Protein AF-A0A2V8VB59-F1 (afdb_monomer_lite)

Sequence (56 aa):
TGPAEFIGKLDQYGSIVPGKVADILILDGNPLVDIANSKRISAVVLGGKLVDRTSH

Structure (mmCIF, N/CA/C/O backbone):
data_AF-A0A2V8VB59-F1
#
_entry.id   AF-A0A2V8VB59-F1
#
loop_
_atom_site.group_PDB
_atom_site.id
_atom_site.type_symbol
_atom_site.label_atom_id
_atom_site.label_alt_id
_atom_site.label_comp_id
_atom_site.label_asym_id
_atom_site.label_entity_id
_atom_site.label_seq_id
_atom_site.pdbx_PDB_ins_code
_atom_site.Cartn_x
_atom_site.Cartn_y
_atom_site.Cartn_z
_atom_site.occupancy
_atom_site.B_iso_or_equiv
_atom_site.auth_seq_id
_atom_site.auth_comp_id
_atom_site.auth_asym_id
_atom_site.auth_atom_id
_atom_site.pdbx_PDB_model_num
ATOM 1 N N . THR A 1 1 ? 14.359 -10.680 4.488 1.00 61.62 1 THR A N 1
ATOM 2 C CA . THR A 1 1 ? 13.859 -9.932 5.652 1.00 61.62 1 THR A CA 1
ATOM 3 C C . THR A 1 1 ? 13.123 -8.694 5.193 1.00 61.62 1 THR A C 1
ATOM 5 O O . THR A 1 1 ? 13.697 -7.885 4.473 1.00 61.62 1 THR A O 1
ATOM 8 N N . GLY A 1 2 ? 11.836 -8.585 5.528 1.00 82.88 2 GLY A N 1
ATOM 9 C CA . GLY A 1 2 ? 11.007 -7.410 5.211 1.00 82.88 2 GLY A CA 1
ATOM 10 C C . GLY A 1 2 ? 10.910 -6.418 6.384 1.00 82.88 2 GLY A C 1
ATOM 11 O O . GLY A 1 2 ? 11.234 -6.786 7.512 1.00 82.88 2 GLY A O 1
ATOM 12 N N . PRO A 1 3 ? 10.421 -5.181 6.179 1.00 86.56 3 PRO A N 1
ATOM 13 C CA . PRO A 1 3 ? 10.312 -4.187 7.253 1.00 86.56 3 PRO A CA 1
ATOM 14 C C . PRO A 1 3 ? 9.484 -4.666 8.455 1.00 86.56 3 PRO A C 1
ATOM 16 O O . PRO A 1 3 ? 9.907 -4.487 9.590 1.00 86.56 3 PRO A O 1
ATOM 19 N N . ALA A 1 4 ? 8.344 -5.327 8.213 1.00 84.44 4 ALA A N 1
ATOM 20 C CA . ALA A 1 4 ? 7.478 -5.860 9.271 1.00 84.44 4 ALA A CA 1
ATOM 21 C C . ALA A 1 4 ? 8.166 -6.944 10.120 1.00 84.44 4 ALA A C 1
ATOM 23 O O . ALA A 1 4 ? 7.925 -7.035 11.318 1.00 84.44 4 ALA A O 1
ATOM 24 N N . GLU A 1 5 ? 9.042 -7.738 9.509 1.00 86.06 5 GLU A N 1
ATOM 25 C CA . GLU A 1 5 ? 9.852 -8.752 10.190 1.00 86.06 5 GLU A CA 1
ATOM 26 C C . GLU A 1 5 ? 10.935 -8.110 11.050 1.00 86.06 5 GLU A C 1
ATOM 28 O O . GLU A 1 5 ? 11.084 -8.470 12.213 1.00 86.06 5 GLU A O 1
ATOM 33 N N . PHE A 1 6 ? 11.621 -7.099 10.514 1.00 88.88 6 PHE A N 1
ATOM 34 C CA . PHE A 1 6 ? 12.659 -6.368 11.237 1.00 88.88 6 PHE A CA 1
ATOM 35 C C . PHE A 1 6 ? 12.136 -5.705 12.521 1.00 88.88 6 PHE A C 1
ATOM 37 O O . PHE A 1 6 ? 12.827 -5.697 13.534 1.00 88.88 6 PHE A O 1
ATOM 44 N N . ILE A 1 7 ? 10.906 -5.185 12.496 1.00 90.06 7 ILE A N 1
ATOM 45 C CA . ILE A 1 7 ? 10.277 -4.534 13.657 1.00 90.06 7 ILE A CA 1
ATOM 46 C C . ILE A 1 7 ? 9.403 -5.476 14.503 1.00 90.06 7 ILE A C 1
ATOM 48 O O . ILE A 1 7 ? 8.707 -5.005 15.400 1.00 90.06 7 ILE A O 1
ATOM 52 N N . GLY A 1 8 ? 9.389 -6.782 14.213 1.00 89.94 8 GLY A N 1
ATOM 53 C CA . GLY A 1 8 ? 8.622 -7.770 14.979 1.00 89.94 8 GLY A CA 1
ATOM 54 C C . GLY A 1 8 ?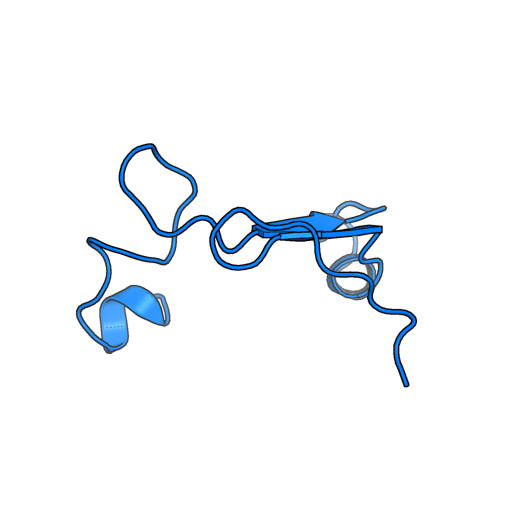 7.096 -7.639 14.874 1.00 89.94 8 GLY A C 1
ATOM 55 O O . GLY A 1 8 ? 6.395 -8.045 15.791 1.00 89.94 8 GLY A O 1
ATOM 56 N N . LYS A 1 9 ? 6.570 -7.078 13.777 1.00 92.38 9 LYS A N 1
ATOM 57 C CA . LYS A 1 9 ? 5.127 -6.869 13.536 1.00 92.38 9 LYS A CA 1
ATOM 58 C C . LYS A 1 9 ? 4.575 -7.672 12.352 1.00 92.38 9 LYS A C 1
ATOM 60 O O . LYS A 1 9 ? 3.697 -7.209 11.619 1.00 92.38 9 LYS A O 1
ATOM 65 N N . LEU A 1 10 ? 5.118 -8.866 12.114 1.00 91.00 10 LEU A N 1
ATOM 66 C CA . LEU A 1 10 ? 4.633 -9.767 11.059 1.00 91.00 10 LEU A CA 1
ATOM 67 C C . LEU A 1 10 ? 3.212 -10.278 11.302 1.00 91.00 10 LEU A C 1
ATOM 69 O O . LEU A 1 10 ? 2.570 -10.718 10.357 1.00 91.00 10 LEU A O 1
ATOM 73 N N . ASP A 1 11 ? 2.722 -10.236 12.533 1.00 91.31 11 ASP A N 1
ATOM 74 C CA . ASP A 1 11 ? 1.339 -10.540 12.901 1.00 91.31 11 ASP A CA 1
ATOM 75 C C . ASP A 1 11 ? 0.351 -9.489 12.370 1.00 91.31 11 ASP A C 1
ATOM 77 O O . ASP A 1 11 ? -0.784 -9.825 12.052 1.00 91.31 11 ASP A O 1
ATOM 81 N N . GLN A 1 12 ? 0.798 -8.241 12.209 1.00 90.62 12 GLN A N 1
ATOM 82 C CA . GLN A 1 12 ? -0.047 -7.098 11.848 1.00 90.62 12 GLN A CA 1
ATOM 83 C C . GLN A 1 12 ? 0.187 -6.580 10.423 1.00 90.62 12 GLN A C 1
ATOM 85 O O . GLN A 1 12 ? -0.755 -6.096 9.799 1.00 90.62 12 GLN A O 1
ATOM 90 N N . TYR A 1 13 ? 1.412 -6.693 9.892 1.00 92.56 13 TYR A N 1
ATOM 91 C CA . TYR A 1 13 ? 1.826 -6.061 8.631 1.00 92.56 13 TYR A CA 1
ATOM 92 C C . TYR A 1 13 ? 2.584 -7.013 7.691 1.00 92.56 13 TYR A C 1
ATOM 94 O O . TYR A 1 13 ? 2.879 -8.166 8.017 1.00 92.56 13 TYR A O 1
ATOM 102 N N . GLY A 1 14 ? 2.908 -6.517 6.492 1.00 89.31 14 GLY A N 1
ATOM 103 C CA . GLY A 1 14 ? 3.836 -7.156 5.551 1.00 89.31 14 GLY A CA 1
ATOM 104 C C . GLY A 1 14 ? 3.230 -8.207 4.617 1.00 89.31 14 GLY A C 1
ATOM 105 O O . GLY A 1 14 ? 3.953 -8.753 3.791 1.00 89.31 14 GLY A O 1
ATOM 106 N N . SER A 1 15 ? 1.928 -8.491 4.711 1.00 93.69 15 SER A N 1
ATOM 107 C CA . SER A 1 15 ? 1.216 -9.361 3.765 1.00 93.69 15 SER A CA 1
ATOM 108 C C . SER A 1 15 ? -0.279 -9.045 3.733 1.00 93.69 15 SER A C 1
ATOM 110 O O . SER A 1 15 ? -0.812 -8.476 4.682 1.00 93.69 15 SER A O 1
ATOM 112 N N . ILE A 1 16 ? -0.964 -9.466 2.667 1.00 93.38 16 ILE A N 1
ATOM 113 C CA . ILE A 1 16 ? -2.415 -9.301 2.507 1.00 93.38 16 ILE A CA 1
ATOM 114 C C . ILE A 1 16 ? -3.101 -10.608 2.922 1.00 93.38 16 ILE A C 1
ATOM 116 O O . ILE A 1 16 ? -3.205 -11.536 2.125 1.00 93.38 16 ILE A O 1
ATOM 120 N N . VAL A 1 17 ? -3.515 -10.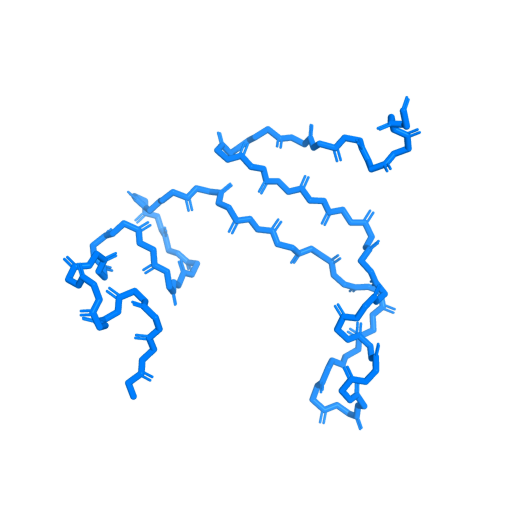704 4.188 1.00 94.56 17 VAL A N 1
ATOM 121 C CA . VAL A 1 17 ? -4.258 -11.852 4.746 1.00 94.56 17 VAL A CA 1
ATOM 122 C C . VAL A 1 17 ? -5.295 -11.373 5.774 1.00 94.56 17 VAL A C 1
ATOM 124 O O . VAL A 1 17 ? -5.095 -10.310 6.370 1.00 94.56 17 VAL A O 1
ATOM 127 N N . PRO A 1 18 ? -6.387 -12.125 6.019 1.00 94.81 18 PRO A N 1
ATOM 128 C CA . PRO A 1 18 ? -7.368 -11.773 7.046 1.00 94.81 18 PRO A CA 1
ATOM 129 C C . PRO A 1 18 ? -6.738 -11.603 8.437 1.00 94.81 18 PRO A C 1
ATOM 131 O O . PRO A 1 18 ? -5.826 -12.340 8.803 1.00 94.81 18 PRO A O 1
ATOM 134 N N . GLY A 1 19 ? -7.241 -10.638 9.212 1.00 93.50 19 GLY A N 1
ATOM 135 C CA . GLY A 1 19 ? -6.760 -10.332 10.568 1.00 93.50 19 GLY A CA 1
ATOM 136 C C . GLY A 1 19 ? -5.612 -9.317 10.641 1.00 93.50 19 GLY A C 1
ATOM 137 O O . GLY A 1 19 ? -5.342 -8.805 11.724 1.00 93.50 19 GLY A O 1
ATOM 138 N N . LYS A 1 20 ? -4.976 -8.977 9.511 1.00 95.56 20 LYS A N 1
ATOM 139 C CA . LYS A 1 20 ? -3.945 -7.929 9.433 1.00 95.56 20 LYS A CA 1
ATOM 140 C C . LYS A 1 20 ? -4.522 -6.539 9.192 1.00 95.56 20 LYS A C 1
ATOM 142 O O . LYS A 1 20 ? -5.664 -6.386 8.758 1.00 95.56 20 LYS A O 1
ATOM 147 N N . VAL A 1 21 ? -3.700 -5.521 9.447 1.00 95.44 21 VAL A N 1
ATOM 148 C CA . VAL A 1 21 ? -4.053 -4.125 9.180 1.00 95.44 21 VAL A CA 1
ATOM 149 C C . VAL A 1 21 ? -4.233 -3.925 7.675 1.00 95.44 21 VAL A C 1
ATOM 151 O O . VAL A 1 21 ? -3.371 -4.287 6.875 1.00 95.44 21 VAL A O 1
ATOM 154 N N . ALA A 1 22 ? -5.367 -3.340 7.293 1.00 95.19 22 ALA A N 1
ATOM 155 C CA . ALA A 1 22 ? -5.728 -3.089 5.903 1.00 95.19 22 ALA A CA 1
ATOM 156 C C . ALA A 1 22 ? -5.079 -1.800 5.363 1.00 95.19 22 ALA A C 1
ATOM 158 O O . ALA A 1 22 ? -5.779 -0.847 5.015 1.00 95.19 22 ALA A O 1
ATOM 159 N N . ASP A 1 23 ? -3.746 -1.801 5.299 1.00 94.50 23 ASP A N 1
ATOM 160 C CA . ASP A 1 23 ? -2.941 -0.776 4.629 1.00 94.50 23 ASP A CA 1
ATOM 161 C C . ASP A 1 23 ? -2.518 -1.298 3.247 1.00 94.50 23 ASP A C 1
ATOM 163 O O . ASP A 1 23 ? -1.677 -2.192 3.132 1.00 94.50 23 ASP A O 1
ATOM 167 N N . ILE A 1 24 ? -3.154 -0.791 2.188 1.00 94.25 24 ILE A N 1
ATOM 168 C CA . ILE A 1 24 ? -3.095 -1.359 0.833 1.00 94.25 24 ILE A CA 1
ATOM 169 C C . ILE A 1 24 ? -2.865 -0.247 -0.198 1.00 94.25 24 ILE A C 1
ATOM 171 O O . ILE A 1 24 ? -3.475 0.821 -0.133 1.00 94.25 24 ILE A O 1
ATOM 175 N N . LEU A 1 25 ? -2.018 -0.531 -1.190 1.00 93.25 25 LEU A N 1
ATOM 176 C CA . LEU A 1 25 ? -1.819 0.289 -2.386 1.00 93.25 25 LEU A CA 1
ATOM 177 C C . LEU A 1 25 ? -2.342 -0.453 -3.615 1.00 93.25 25 LEU A C 1
ATOM 179 O O . LEU A 1 25 ? -2.027 -1.626 -3.812 1.00 93.25 25 LEU A O 1
ATOM 183 N N . ILE A 1 26 ? -3.102 0.243 -4.456 1.00 93.88 26 ILE A N 1
ATOM 184 C CA . ILE A 1 26 ? -3.563 -0.262 -5.753 1.00 93.88 26 ILE A CA 1
ATOM 185 C C . ILE A 1 26 ? -2.787 0.474 -6.843 1.00 93.88 26 ILE A C 1
ATOM 187 O O . ILE A 1 26 ? -2.716 1.703 -6.819 1.00 93.88 26 ILE A O 1
ATOM 191 N N . LEU A 1 27 ? -2.192 -0.268 -7.781 1.00 94.69 27 LEU A N 1
ATOM 192 C CA . LEU A 1 27 ? -1.335 0.274 -8.836 1.00 94.69 27 LEU A CA 1
ATOM 193 C C . LEU A 1 27 ? -1.961 0.088 -10.220 1.00 94.69 27 LEU A C 1
ATOM 195 O O . LEU A 1 27 ? -2.355 -1.018 -10.583 1.00 94.69 27 LEU A O 1
ATOM 199 N N . ASP A 1 28 ? -1.933 1.143 -11.025 1.00 93.56 28 ASP A N 1
ATOM 200 C CA . ASP A 1 28 ? -2.284 1.140 -12.444 1.00 93.56 28 ASP A CA 1
ATOM 201 C C . ASP A 1 28 ? -1.056 0.782 -13.290 1.00 93.56 28 ASP A C 1
ATOM 203 O O . ASP A 1 28 ? -0.578 1.561 -14.115 1.00 93.56 28 ASP A O 1
ATOM 207 N N . GLY A 1 29 ? -0.498 -0.403 -13.045 1.00 95.44 29 GLY A N 1
ATOM 208 C CA . GLY A 1 29 ? 0.655 -0.937 -13.765 1.00 95.44 29 GLY A CA 1
ATOM 209 C C . GLY A 1 29 ? 1.352 -2.054 -12.995 1.00 95.44 29 GLY A C 1
ATOM 210 O O . GLY A 1 29 ? 1.286 -2.113 -11.770 1.00 95.44 29 GLY A O 1
ATOM 211 N N . ASN A 1 30 ? 2.045 -2.944 -13.709 1.00 95.88 30 ASN A N 1
ATOM 212 C CA . ASN A 1 30 ? 2.748 -4.063 -13.085 1.00 95.88 30 ASN A CA 1
ATOM 213 C C . ASN A 1 30 ? 4.180 -3.653 -12.671 1.00 95.88 30 ASN A C 1
ATOM 215 O O . ASN A 1 30 ? 5.021 -3.452 -13.555 1.00 95.88 30 ASN A O 1
ATOM 219 N N . PRO A 1 31 ? 4.497 -3.564 -11.365 1.00 96.25 31 PRO A N 1
ATOM 220 C CA . PRO A 1 31 ? 5.834 -3.200 -10.893 1.00 96.25 31 PRO A CA 1
ATOM 221 C C . PRO A 1 31 ? 6.899 -4.272 -11.166 1.00 96.25 31 PRO A C 1
ATOM 223 O O . PRO A 1 31 ? 8.085 -3.965 -11.109 1.00 96.25 31 PRO A O 1
ATOM 226 N N . LEU A 1 32 ? 6.501 -5.513 -11.475 1.00 97.19 32 LEU A N 1
ATOM 227 C CA . LEU A 1 32 ? 7.427 -6.587 -11.848 1.00 97.19 32 LEU A CA 1
ATOM 228 C C . LEU A 1 32 ? 7.917 -6.468 -13.299 1.00 97.19 32 LEU A C 1
ATOM 230 O O . LEU A 1 32 ? 8.948 -7.040 -13.633 1.00 97.19 32 LEU A O 1
ATOM 234 N N . VAL A 1 33 ? 7.182 -5.745 -14.154 1.00 98.06 33 VAL A N 1
ATOM 235 C CA . VAL A 1 33 ? 7.583 -5.464 -15.546 1.00 98.06 33 VAL A CA 1
ATOM 236 C C . VAL A 1 33 ? 8.447 -4.208 -15.612 1.00 98.06 33 VAL A C 1
ATOM 238 O O . VAL A 1 33 ? 9.467 -4.194 -16.290 1.00 98.06 33 VAL A O 1
ATOM 241 N N . ASP A 1 34 ? 8.041 -3.161 -14.894 1.00 97.25 34 ASP A N 1
ATOM 242 C CA . ASP A 1 34 ? 8.792 -1.913 -14.767 1.00 97.25 34 ASP A CA 1
ATOM 243 C C . ASP A 1 34 ? 8.570 -1.337 -13.367 1.00 97.25 34 ASP A C 1
ATOM 245 O O . ASP A 1 34 ? 7.439 -1.028 -12.978 1.00 97.25 34 ASP A O 1
ATOM 249 N N . ILE A 1 35 ? 9.658 -1.163 -12.614 1.00 96.25 35 ILE A N 1
ATOM 250 C CA . ILE A 1 35 ? 9.619 -0.66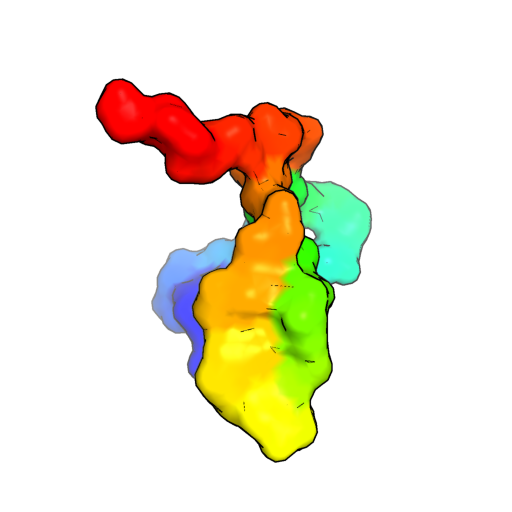0 -11.240 1.00 96.25 35 ILE A CA 1
ATOM 251 C C . ILE A 1 35 ? 9.039 0.758 -11.145 1.00 96.25 35 ILE A C 1
ATOM 253 O O . ILE A 1 35 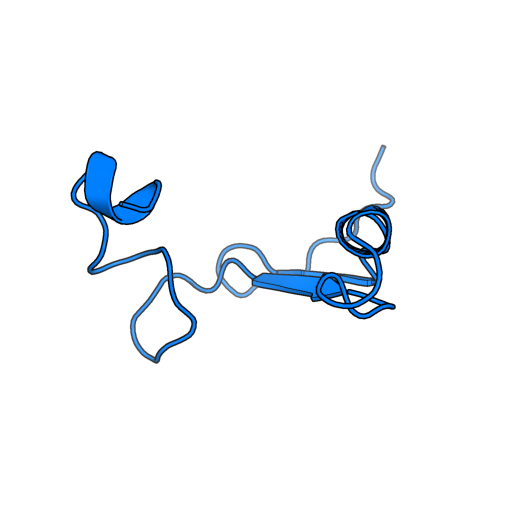? 8.475 1.118 -10.107 1.00 96.25 35 ILE A O 1
ATOM 257 N N . ALA A 1 36 ? 9.089 1.556 -12.218 1.00 96.69 36 ALA A N 1
ATOM 258 C CA . ALA A 1 36 ? 8.447 2.867 -12.269 1.00 96.69 36 ALA A CA 1
ATOM 259 C C . ALA A 1 36 ? 6.921 2.782 -12.074 1.00 96.69 36 ALA A C 1
ATOM 261 O O . ALA A 1 36 ? 6.316 3.717 -11.540 1.00 96.69 36 ALA A O 1
ATOM 262 N N . ASN A 1 37 ? 6.299 1.639 -12.401 1.00 96.25 37 ASN A N 1
ATOM 263 C CA . ASN A 1 37 ? 4.870 1.414 -12.173 1.00 96.25 37 ASN A CA 1
ATOM 264 C C . ASN A 1 37 ? 4.488 1.416 -10.683 1.00 96.25 37 ASN A C 1
ATOM 266 O O . ASN A 1 37 ? 3.332 1.682 -10.369 1.00 96.25 37 ASN A O 1
ATOM 270 N N . SER A 1 38 ? 5.436 1.223 -9.755 1.00 94.38 38 SER A N 1
ATOM 271 C CA . SER A 1 38 ? 5.180 1.353 -8.307 1.00 94.38 38 SER A CA 1
ATOM 272 C C . SER A 1 38 ? 4.658 2.735 -7.890 1.00 94.38 38 SER A C 1
ATOM 274 O O . SER A 1 38 ? 4.017 2.869 -6.851 1.00 94.38 38 SER A O 1
ATOM 276 N N . LYS A 1 39 ? 4.899 3.769 -8.709 1.00 93.56 39 LYS A N 1
ATOM 277 C CA . LYS A 1 39 ? 4.435 5.143 -8.467 1.00 93.56 39 LYS A CA 1
ATOM 278 C C . LYS A 1 39 ? 3.072 5.446 -9.088 1.00 93.56 39 LYS A C 1
ATOM 280 O O . LYS A 1 39 ? 2.476 6.474 -8.767 1.00 93.56 39 LYS A O 1
ATOM 285 N N . ARG A 1 40 ? 2.567 4.574 -9.965 1.00 93.62 40 ARG A N 1
ATOM 286 C CA . ARG A 1 40 ? 1.276 4.728 -10.652 1.00 93.62 40 ARG A CA 1
ATOM 287 C C . ARG A 1 40 ? 0.150 4.258 -9.739 1.00 93.62 40 ARG A C 1
ATOM 289 O O . ARG A 1 40 ? -0.496 3.257 -10.001 1.00 93.62 40 ARG A O 1
ATOM 296 N N . ILE A 1 41 ? -0.021 4.938 -8.613 1.00 92.94 41 ILE A N 1
ATOM 297 C CA . ILE A 1 41 ? -0.965 4.542 -7.566 1.00 92.94 41 ILE A CA 1
ATOM 298 C C . ILE A 1 41 ? -2.364 5.043 -7.932 1.00 92.94 41 ILE A C 1
ATOM 300 O O . ILE A 1 41 ? -2.572 6.254 -7.999 1.00 92.94 41 ILE A O 1
ATOM 304 N N . SER A 1 42 ? -3.298 4.111 -8.106 1.00 92.00 42 SER A N 1
ATOM 305 C CA . SER A 1 42 ? -4.717 4.362 -8.383 1.00 92.00 42 SER A CA 1
ATOM 306 C C . SER A 1 42 ? -5.491 4.717 -7.113 1.00 92.00 42 SER A C 1
ATOM 308 O O . SER A 1 42 ? -6.301 5.639 -7.090 1.00 92.00 42 SER A O 1
ATOM 310 N N . ALA A 1 43 ? -5.204 4.007 -6.018 1.00 92.56 43 ALA A N 1
ATOM 311 C CA . ALA A 1 43 ? -5.885 4.187 -4.743 1.00 92.56 43 ALA A CA 1
ATOM 312 C C . ALA A 1 43 ? -4.999 3.780 -3.563 1.00 92.56 43 ALA A C 1
ATOM 314 O O . ALA A 1 43 ? -4.092 2.949 -3.683 1.00 92.56 43 ALA A O 1
ATOM 315 N N . VAL A 1 44 ? -5.309 4.364 -2.408 1.00 94.12 44 VAL A N 1
ATOM 316 C CA . VAL A 1 44 ? -4.691 4.050 -1.121 1.00 94.12 44 VAL A CA 1
ATOM 317 C C . VAL A 1 44 ? -5.803 3.705 -0.146 1.00 94.12 44 VAL A C 1
ATOM 319 O O . VAL A 1 44 ? -6.779 4.445 -0.021 1.00 94.12 44 VAL A O 1
ATOM 322 N N . VAL A 1 45 ? -5.647 2.589 0.552 1.00 94.31 45 VAL A N 1
ATOM 323 C CA . VAL A 1 45 ? -6.487 2.215 1.686 1.00 94.31 45 VAL A CA 1
ATOM 324 C C . VAL A 1 4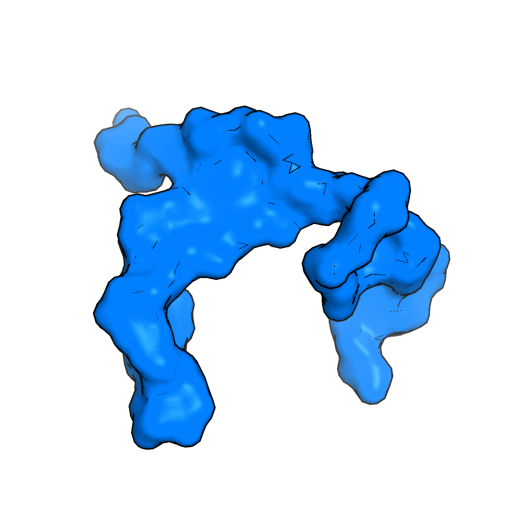5 ? -5.602 2.240 2.922 1.00 94.31 45 VAL A C 1
ATOM 326 O O . VAL A 1 45 ? -4.583 1.558 2.938 1.00 94.31 45 VAL A O 1
ATOM 329 N N . LEU A 1 46 ? -5.969 3.025 3.934 1.00 94.31 46 LEU A N 1
ATOM 330 C CA . LEU A 1 46 ? -5.288 3.060 5.230 1.00 94.31 46 LEU A CA 1
ATOM 331 C C . LEU A 1 46 ? -6.269 2.644 6.321 1.00 94.31 46 LEU A C 1
ATOM 333 O O . LEU A 1 46 ? -7.356 3.216 6.434 1.00 94.31 46 LEU A O 1
ATOM 337 N N . GLY A 1 47 ? -5.915 1.628 7.107 1.00 93.75 47 GLY A N 1
ATOM 338 C CA . GLY A 1 47 ? 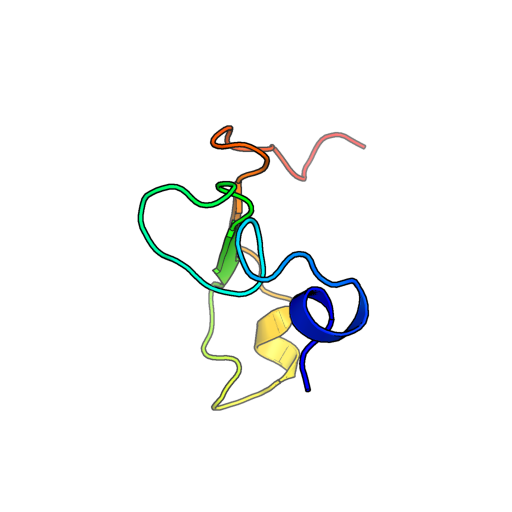-6.778 1.075 8.151 1.00 93.75 47 GLY A CA 1
ATOM 339 C C . GLY A 1 47 ? -8.172 0.680 7.645 1.00 93.75 47 GLY A C 1
ATOM 340 O O . GLY A 1 47 ? -9.156 0.843 8.365 1.00 93.75 47 GLY A O 1
ATOM 341 N N . GLY A 1 48 ? -8.278 0.226 6.392 1.00 94.25 48 GLY A N 1
ATOM 342 C CA . GLY A 1 48 ? -9.552 -0.139 5.760 1.00 94.25 48 GLY A CA 1
ATOM 343 C C . GLY A 1 48 ? -10.378 1.033 5.218 1.00 94.25 48 GLY A C 1
ATOM 344 O O . GLY A 1 48 ? -11.491 0.815 4.743 1.00 94.25 48 GLY A O 1
ATOM 345 N N . LYS A 1 49 ? -9.863 2.267 5.256 1.00 94.62 49 LYS A N 1
ATOM 346 C CA . LYS A 1 49 ? -10.528 3.449 4.692 1.00 94.62 49 LYS A CA 1
ATOM 347 C C . LYS A 1 49 ? -9.829 3.902 3.419 1.00 94.62 49 LYS A C 1
ATOM 349 O O . LYS A 1 49 ? -8.611 4.053 3.404 1.00 94.62 49 LYS A O 1
ATOM 354 N N . LEU A 1 50 ? -10.608 4.142 2.369 1.00 93.75 50 LEU A N 1
ATOM 355 C CA . LEU A 1 50 ? -10.126 4.771 1.141 1.00 93.75 50 LEU A CA 1
ATOM 356 C C . LEU A 1 50 ? -9.678 6.203 1.448 1.00 93.75 50 LEU A C 1
ATOM 358 O O . LEU A 1 50 ? -10.429 6.975 2.044 1.00 93.75 50 LEU A O 1
ATOM 362 N N . VAL A 1 51 ? -8.451 6.533 1.057 1.00 90.75 51 VAL A N 1
ATOM 363 C CA . VAL A 1 51 ? -7.860 7.859 1.235 1.00 90.75 51 VAL A CA 1
ATOM 364 C C . VAL A 1 51 ? -7.780 8.547 -0.118 1.00 90.75 51 VAL A C 1
ATOM 366 O O . VAL A 1 51 ? -7.204 8.007 -1.064 1.00 90.75 51 VAL A O 1
ATOM 369 N N . ASP A 1 52 ? -8.340 9.751 -0.193 1.00 78.25 52 ASP A N 1
ATOM 370 C CA . ASP A 1 52 ? -8.176 10.616 -1.354 1.00 78.25 52 ASP A CA 1
ATOM 371 C C . ASP A 1 52 ? -6.766 11.222 -1.344 1.00 78.25 52 ASP A C 1
ATOM 373 O O . ASP A 1 52 ? -6.349 11.864 -0.379 1.00 78.25 52 ASP A O 1
ATOM 377 N N . ARG A 1 53 ? -6.009 10.999 -2.421 1.00 73.06 53 ARG A N 1
ATOM 378 C CA . ARG A 1 53 ? -4.654 11.542 -2.579 1.00 73.06 53 ARG A CA 1
ATOM 379 C C . ARG A 1 53 ? -4.632 12.995 -3.062 1.00 73.06 53 ARG A C 1
ATOM 381 O O . ARG A 1 53 ? -3.546 13.560 -3.147 1.00 73.06 53 ARG A O 1
ATOM 388 N N . THR A 1 54 ? -5.781 13.581 -3.400 1.00 67.75 54 THR A N 1
ATOM 389 C CA . THR A 1 54 ? -5.879 14.946 -3.944 1.00 67.75 54 THR A CA 1
ATOM 390 C C . THR A 1 54 ? -5.996 16.039 -2.880 1.00 67.75 54 THR A C 1
ATOM 392 O O . THR A 1 54 ? -5.947 17.219 -3.221 1.00 67.75 54 THR A O 1
ATOM 395 N N . SER A 1 55 ? -6.087 15.677 -1.595 1.00 55.16 55 SER A N 1
ATOM 396 C CA . SER A 1 55 ? -6.089 16.651 -0.502 1.00 55.16 55 SER A CA 1
ATOM 397 C C . SER A 1 55 ? -4.664 17.167 -0.264 1.00 55.16 55 SER A C 1
ATOM 399 O O . SER A 1 55 ? -3.895 16.576 0.496 1.00 55.16 55 SER A O 1
ATOM 401 N N . HIS A 1 56 ? -4.308 18.236 -0.975 1.00 44.69 56 HIS A N 1
ATOM 402 C CA . HIS A 1 56 ? -3.179 19.108 -0.647 1.00 44.69 56 HIS A CA 1
ATOM 403 C C . HIS A 1 56 ? -3.518 20.026 0.526 1.00 44.69 56 HIS A C 1
ATOM 405 O O . HIS A 1 56 ? -4.682 20.481 0.600 1.00 44.69 56 HIS A O 1
#

Foldseek 3Di:
DDPCVVVVNPQADDDDDPPHFPWDWDFPDDCVVPVVSVPRTPWTAGSNRTDDPPPD

pLDDT: mean 89.91, std 10.32, range [44.69, 98.06]

Secondary structure (DSSP, 8-state):
--HHHHTT-TTTSSS--TTS---EEEESS-TTT-GGGGG-EEEEEETTEEE-TT--

Radius of gyration: 13.08 Å; chains: 1; bounding box: 24×31×30 Å